Protein AF-A0A960D357-F1 (afdb_monomer_lite)

pLDDT: mean 87.88, std 9.55, range [53.06, 97.62]

Secondary structure (DSSP, 8-state):
--SEEEE-SS-SEE-SSEEEEEEEETTS-EEEEEEEPTTHHHHHHHHHHHHHHHHHHHHHTSTTTT--HHHHHHHHHHHHHHHT-HHHHHHHHHHHHHHHTTSGGGGT----

Structure (mmCIF, N/CA/C/O backbone):
data_AF-A0A960D357-F1
#
_entry.id   AF-A0A960D357-F1
#
loop_
_atom_site.group_PDB
_atom_site.id
_atom_site.type_symbol
_atom_site.label_atom_id
_atom_site.label_alt_id
_atom_site.label_comp_id
_atom_site.label_asym_id
_atom_site.label_entity_id
_atom_site.label_seq_id
_atom_site.pdbx_PDB_ins_code
_atom_site.Cartn_x
_atom_site.Cartn_y
_atom_site.Cartn_z
_atom_site.occupancy
_atom_site.B_iso_or_equiv
_atom_site.auth_seq_id
_atom_site.auth_comp_id
_atom_site.auth_asym_id
_atom_site.auth_atom_id
_atom_site.pdbx_PDB_model_num
ATOM 1 N N . SER A 1 1 ? -22.904 -8.058 3.043 1.00 57.44 1 SER A N 1
ATOM 2 C CA . SER A 1 1 ? -21.792 -7.620 3.902 1.00 57.44 1 SER A CA 1
ATOM 3 C C . SER A 1 1 ? -21.900 -8.416 5.181 1.00 57.44 1 SER A C 1
ATOM 5 O O . SER A 1 1 ? -22.864 -8.198 5.898 1.00 57.44 1 SER A O 1
ATOM 7 N N . GLU A 1 2 ? -21.023 -9.395 5.403 1.00 82.56 2 GLU A N 1
ATOM 8 C CA . GLU A 1 2 ? -21.057 -10.230 6.622 1.00 82.56 2 GLU A CA 1
ATOM 9 C C . GLU A 1 2 ? -20.018 -9.796 7.670 1.00 82.56 2 GLU A C 1
ATOM 11 O O . GLU A 1 2 ? -20.093 -10.218 8.818 1.00 82.56 2 GLU A O 1
ATOM 16 N N . LEU A 1 3 ? -19.046 -8.957 7.284 1.00 91.19 3 LEU A N 1
ATOM 17 C CA . LEU A 1 3 ? -17.950 -8.519 8.159 1.00 91.19 3 LEU A CA 1
ATOM 18 C C . LEU A 1 3 ? -18.182 -7.130 8.773 1.00 91.19 3 LEU A C 1
ATOM 20 O O . LEU A 1 3 ? -17.745 -6.877 9.894 1.00 91.19 3 LEU A O 1
ATOM 24 N N . PHE A 1 4 ? -18.862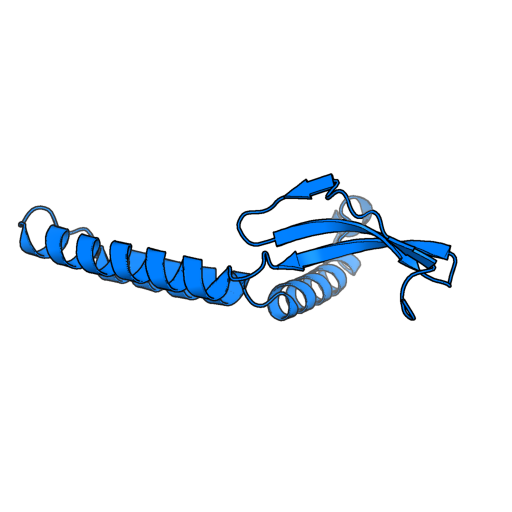 -6.233 8.052 1.00 96.38 4 PHE A N 1
ATOM 25 C CA . PHE A 1 4 ? -19.025 -4.832 8.441 1.00 96.38 4 PHE A CA 1
ATOM 26 C C . PHE A 1 4 ? -20.497 -4.488 8.670 1.00 96.38 4 PHE A C 1
ATOM 28 O O . PHE A 1 4 ? -21.344 -4.757 7.809 1.00 96.38 4 PHE A O 1
ATOM 35 N N . ALA A 1 5 ? -20.768 -3.826 9.795 1.00 97.00 5 ALA A N 1
ATOM 36 C CA . ALA A 1 5 ? -22.048 -3.193 10.090 1.00 97.00 5 ALA A CA 1
ATOM 37 C C . ALA A 1 5 ? -22.286 -1.960 9.207 1.00 97.00 5 ALA A C 1
ATOM 39 O O . ALA A 1 5 ? -23.405 -1.740 8.750 1.00 97.00 5 ALA A O 1
ATOM 40 N N . SER A 1 6 ? -21.233 -1.188 8.934 1.00 96.88 6 SER A N 1
ATOM 41 C CA . SER A 1 6 ? -21.242 -0.061 7.999 1.00 96.88 6 SER A CA 1
ATOM 42 C C . SER A 1 6 ? -19.894 0.042 7.284 1.00 96.88 6 SER A C 1
ATOM 44 O O . SER A 1 6 ? -18.863 -0.385 7.807 1.00 96.88 6 SER A O 1
ATOM 46 N N . PHE A 1 7 ? -19.900 0.593 6.073 1.00 96.69 7 PHE A N 1
ATOM 47 C CA . PHE A 1 7 ? -18.698 0.821 5.276 1.00 96.69 7 PHE A CA 1
ATOM 48 C C . PHE A 1 7 ? -18.872 2.110 4.469 1.00 96.69 7 PHE A C 1
ATOM 50 O O . PHE A 1 7 ? -19.863 2.252 3.752 1.00 96.69 7 PHE A O 1
ATOM 57 N N . GLU A 1 8 ? -17.931 3.045 4.580 1.00 96.50 8 GLU A N 1
ATOM 58 C CA . GLU A 1 8 ? -17.971 4.306 3.843 1.00 96.50 8 GLU A CA 1
ATOM 59 C C . GLU A 1 8 ? -17.398 4.120 2.433 1.00 96.50 8 GLU A C 1
ATOM 61 O O . GLU A 1 8 ? -16.206 3.870 2.240 1.00 96.50 8 GLU A O 1
ATOM 66 N N . GLU A 1 9 ? -18.254 4.232 1.414 1.00 94.44 9 GLU A N 1
ATOM 67 C CA . GLU A 1 9 ? -17.842 4.039 0.017 1.00 94.44 9 GLU A CA 1
ATOM 68 C C . GLU A 1 9 ? -16.861 5.112 -0.465 1.00 94.44 9 GLU A C 1
ATOM 70 O O . GLU A 1 9 ? -16.025 4.848 -1.333 1.00 94.44 9 GLU A O 1
ATOM 75 N N . GLN A 1 10 ? -16.930 6.316 0.104 1.00 94.69 10 GLN A N 1
ATOM 76 C CA . GLN A 1 10 ? -15.988 7.377 -0.204 1.00 94.69 10 GLN A CA 1
ATOM 77 C C . GLN A 1 10 ? -14.684 7.150 0.582 1.00 94.69 10 GLN A C 1
ATOM 79 O O . GLN A 1 10 ? -14.706 7.102 1.810 1.00 94.69 10 GLN A O 1
ATOM 84 N N . PRO A 1 11 ? -13.527 7.014 -0.089 1.00 94.12 11 PRO A N 1
ATOM 85 C CA . PRO A 1 11 ? -12.259 6.892 0.615 1.00 94.12 11 PRO A CA 1
ATOM 86 C C . PRO A 1 11 ? -11.919 8.209 1.319 1.00 94.12 11 PRO A C 1
ATOM 88 O O . PRO A 1 11 ? -11.979 9.274 0.699 1.00 94.12 11 PRO A O 1
ATOM 91 N N . PHE A 1 12 ? -11.490 8.139 2.579 1.00 91.75 12 PHE A N 1
ATOM 92 C CA . PHE A 1 12 ? -11.039 9.322 3.320 1.00 91.75 12 PHE A CA 1
ATOM 93 C C . PHE A 1 12 ? -9.584 9.687 2.993 1.00 91.75 12 PHE A C 1
ATOM 95 O O . PHE A 1 12 ? -9.185 10.845 3.108 1.00 91.75 12 PHE A O 1
ATOM 102 N N . ALA A 1 13 ? -8.785 8.701 2.574 1.00 88.94 13 ALA A N 1
ATOM 103 C CA . ALA A 1 13 ? -7.398 8.893 2.176 1.00 88.94 13 ALA A CA 1
ATOM 104 C C . ALA A 1 13 ? -6.998 7.976 1.013 1.00 88.94 13 ALA A C 1
ATOM 106 O O . ALA A 1 13 ? -7.625 6.956 0.713 1.00 88.94 13 ALA A O 1
ATOM 107 N N . SER A 1 14 ? -5.908 8.352 0.349 1.00 84.56 14 SER A N 1
ATOM 108 C CA . SER A 1 14 ? -5.308 7.600 -0.746 1.00 84.56 14 SER A CA 1
ATOM 109 C C . SER A 1 14 ? -3.803 7.506 -0.546 1.00 84.56 14 SER A C 1
ATOM 111 O O . SER A 1 14 ? -3.148 8.513 -0.296 1.00 84.56 14 SER A O 1
ATOM 113 N N . ALA A 1 15 ? -3.259 6.317 -0.776 1.00 77.25 15 ALA A N 1
ATOM 114 C CA . ALA A 1 15 ? -1.829 6.083 -0.945 1.00 77.25 15 ALA A CA 1
ATOM 115 C C . ALA A 1 15 ? -1.508 5.794 -2.426 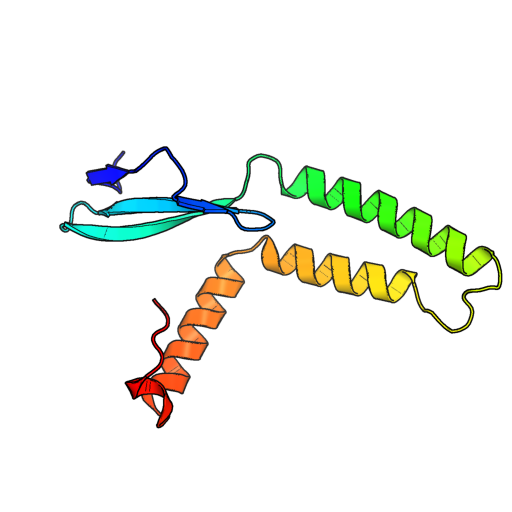1.00 77.25 15 ALA A C 1
ATOM 117 O O . ALA A 1 15 ? -2.409 5.772 -3.273 1.00 77.25 15 ALA A O 1
ATOM 118 N N . SER A 1 16 ? -0.229 5.560 -2.736 1.00 81.25 16 SER A N 1
ATOM 119 C CA . SER A 1 16 ? 0.274 5.226 -4.081 1.00 81.25 16 SER A CA 1
ATOM 120 C C . SER A 1 16 ? -0.523 4.089 -4.742 1.00 81.25 16 SER A C 1
ATOM 122 O O . SER A 1 16 ? -1.016 4.227 -5.863 1.00 81.25 16 SER A O 1
ATOM 124 N N . ILE A 1 17 ? -0.714 2.985 -4.017 1.00 90.12 17 ILE A N 1
ATOM 125 C CA . ILE A 1 17 ? -1.293 1.732 -4.527 1.00 90.12 17 ILE A CA 1
ATOM 126 C C . ILE A 1 17 ? -2.658 1.375 -3.922 1.00 90.12 17 ILE A C 1
ATOM 128 O O . ILE A 1 17 ? -3.271 0.384 -4.324 1.00 90.12 17 ILE A O 1
ATOM 132 N N . ALA A 1 18 ? -3.151 2.171 -2.970 1.00 92.88 18 ALA A N 1
ATOM 133 C CA . ALA A 1 18 ? -4.295 1.817 -2.135 1.00 92.88 18 ALA A CA 1
ATOM 134 C C . ALA A 1 18 ? -5.242 2.990 -1.870 1.00 92.88 18 ALA A C 1
ATOM 136 O O . ALA A 1 18 ? -4.852 4.157 -1.915 1.00 92.88 18 ALA A O 1
ATOM 137 N N . GLN A 1 19 ? -6.482 2.652 -1.547 1.00 95.06 19 GLN A N 1
ATOM 138 C CA . GLN A 1 19 ? -7.489 3.538 -0.980 1.00 95.06 19 GLN A CA 1
ATOM 139 C C . GLN A 1 19 ? -7.756 3.130 0.463 1.00 95.06 19 GLN A C 1
ATOM 141 O O . GLN A 1 19 ? -7.593 1.964 0.822 1.00 95.06 19 GLN A O 1
ATOM 146 N N . VAL A 1 20 ? -8.145 4.098 1.282 1.00 95.00 20 VAL A N 1
ATOM 147 C CA . VAL A 1 20 ? -8.375 3.899 2.707 1.00 95.00 20 VAL A CA 1
ATOM 148 C C . VAL A 1 20 ? -9.786 4.373 3.045 1.00 95.00 20 VAL A C 1
ATOM 150 O O . VAL A 1 20 ? -10.148 5.509 2.736 1.00 95.00 20 VAL A O 1
ATOM 153 N N . HIS A 1 21 ? -10.572 3.491 3.657 1.00 95.88 21 HIS A N 1
ATOM 154 C CA . HIS A 1 21 ? -11.989 3.693 3.956 1.00 95.88 21 HIS A CA 1
ATOM 155 C C . HIS A 1 21 ? -12.257 3.532 5.449 1.00 95.88 21 HIS A C 1
ATOM 157 O O . HIS A 1 21 ? -11.603 2.719 6.105 1.00 95.88 21 HIS A O 1
ATOM 163 N N . PHE A 1 22 ? -13.235 4.268 5.970 1.00 97.06 22 PHE A N 1
ATOM 164 C CA . PHE A 1 22 ? -13.781 4.004 7.296 1.00 97.06 22 PHE A CA 1
ATOM 165 C C . PHE A 1 22 ? -14.831 2.897 7.226 1.00 97.06 22 PHE A C 1
ATOM 167 O O . PHE A 1 22 ? -15.598 2.797 6.265 1.00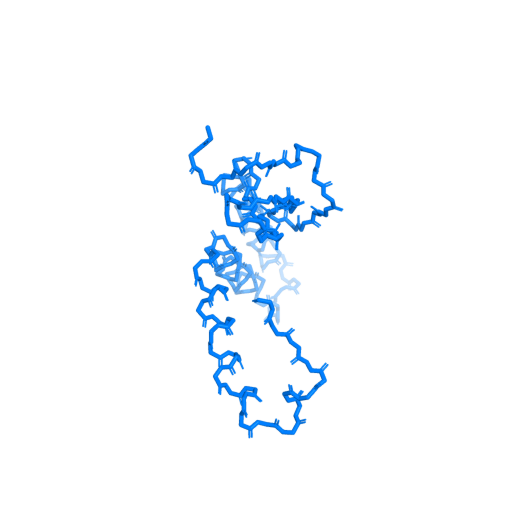 97.06 22 PHE A O 1
ATOM 174 N N . ALA A 1 23 ? -14.866 2.057 8.253 1.00 96.94 23 ALA A N 1
ATOM 175 C CA . ALA A 1 23 ? -15.898 1.051 8.428 1.00 96.94 23 ALA A CA 1
ATOM 176 C C . ALA A 1 23 ? -16.153 0.800 9.915 1.00 96.94 23 ALA A C 1
ATOM 178 O O . ALA A 1 23 ? -15.322 1.108 10.769 1.00 96.94 23 ALA A O 1
ATOM 179 N N . THR A 1 24 ? -17.289 0.187 10.221 1.00 97.62 24 THR A N 1
ATOM 180 C CA . THR A 1 24 ? -17.611 -0.271 11.574 1.00 97.62 24 THR A CA 1
ATOM 181 C C . THR A 1 24 ? -17.898 -1.764 11.532 1.00 97.62 24 THR A C 1
ATOM 183 O O . THR A 1 24 ? -18.680 -2.234 10.700 1.00 97.62 24 THR A O 1
ATOM 186 N N . LEU A 1 25 ? -17.266 -2.533 12.418 1.00 97.12 25 LEU A N 1
ATOM 187 C CA . LEU A 1 25 ? -17.534 -3.964 12.579 1.00 97.12 25 LEU A CA 1
ATOM 188 C C . LEU A 1 25 ? -18.883 -4.195 13.277 1.00 97.12 25 LEU A C 1
ATOM 190 O O . LEU A 1 25 ? -19.407 -3.320 13.962 1.00 97.12 25 LEU A O 1
ATOM 194 N N . HIS A 1 26 ? -19.436 -5.407 13.179 1.00 96.19 26 HIS A N 1
ATOM 195 C CA . HIS A 1 26 ? -20.654 -5.775 13.923 1.00 96.19 26 HIS A CA 1
ATOM 196 C C . HIS A 1 26 ? -20.490 -5.731 15.451 1.00 96.19 26 HIS A C 1
ATOM 198 O O . HIS A 1 26 ? -21.483 -5.652 16.171 1.00 96.19 26 HIS A O 1
ATOM 204 N N . THR A 1 27 ? -19.251 -5.737 15.946 1.00 96.00 27 THR A N 1
ATOM 205 C CA . THR A 1 27 ? -18.913 -5.514 17.359 1.00 96.00 27 THR A CA 1
ATOM 206 C C . THR A 1 27 ? -19.082 -4.055 17.800 1.00 96.00 27 THR A C 1
ATOM 208 O O . THR A 1 27 ? -19.070 -3.789 18.999 1.00 96.00 27 THR A O 1
ATOM 211 N N . GLY A 1 28 ? -19.235 -3.116 16.859 1.00 96.06 28 GLY A N 1
ATOM 212 C CA . GLY A 1 28 ? -19.252 -1.671 17.104 1.00 96.06 28 GLY A CA 1
ATOM 213 C C . GLY A 1 28 ? -17.875 -1.004 17.027 1.00 96.06 28 GLY A C 1
ATOM 214 O O . GLY A 1 28 ? -17.789 0.211 17.167 1.00 96.06 28 GLY A O 1
ATOM 215 N N . GLU A 1 29 ? -16.805 -1.768 16.798 1.00 96.38 29 GLU A N 1
ATOM 216 C CA . GLU A 1 29 ? -15.449 -1.233 16.652 1.00 96.38 29 GLU A CA 1
ATOM 217 C C . GLU A 1 29 ? -15.287 -0.468 15.330 1.00 96.38 29 GLU A C 1
ATOM 219 O O . GLU A 1 29 ? -15.636 -0.976 14.258 1.00 96.38 29 GLU A O 1
ATOM 224 N N . GLU A 1 30 ? -14.757 0.753 15.414 1.00 96.12 30 GLU A N 1
ATOM 225 C CA . GLU A 1 30 ? -14.396 1.574 14.258 1.00 96.12 30 GLU A CA 1
ATOM 226 C C . GLU A 1 30 ? -13.043 1.128 13.709 1.00 96.12 30 GLU A C 1
ATOM 228 O O . GLU A 1 30 ? -12.045 1.084 14.428 1.00 96.12 30 GLU A O 1
ATOM 233 N N . VAL A 1 31 ? -13.007 0.807 12.418 1.00 95.56 31 VAL A N 1
ATOM 234 C CA . VAL A 1 31 ? -11.816 0.295 11.746 1.00 95.56 31 VAL A CA 1
ATOM 235 C C . VAL A 1 31 ? -11.529 1.070 10.471 1.00 95.56 31 VAL A C 1
ATOM 237 O O . VAL A 1 31 ? -12.402 1.680 9.849 1.00 95.56 31 VAL A O 1
ATOM 240 N N . VAL A 1 32 ? -10.270 1.001 10.055 1.00 94.31 32 VAL A N 1
ATOM 241 C CA . VAL A 1 32 ? -9.813 1.514 8.771 1.00 94.31 32 VAL A CA 1
ATOM 242 C C . VAL A 1 32 ? -9.538 0.342 7.837 1.00 94.31 32 VAL A C 1
ATOM 244 O O . VAL A 1 32 ? -8.789 -0.572 8.173 1.00 94.31 32 VAL A O 1
ATOM 247 N N . VAL A 1 33 ? -10.117 0.378 6.638 1.00 94.69 33 VAL A N 1
ATOM 248 C CA . VAL A 1 33 ? -9.958 -0.669 5.626 1.00 94.69 33 VAL A CA 1
ATOM 249 C C . VAL A 1 33 ? -9.109 -0.141 4.477 1.00 94.69 33 VAL A C 1
ATOM 251 O O . VAL A 1 33 ? -9.518 0.766 3.747 1.00 94.69 33 VAL A O 1
ATOM 254 N N . LYS A 1 34 ? -7.919 -0.725 4.298 1.00 94.25 34 LYS A N 1
ATOM 255 C CA . LYS A 1 34 ? -7.020 -0.410 3.183 1.00 94.25 34 LYS A CA 1
ATOM 256 C C . LYS A 1 34 ? -7.247 -1.379 2.024 1.00 94.25 34 LYS A C 1
ATOM 258 O O . LYS A 1 34 ? -7.064 -2.585 2.162 1.00 94.25 34 LYS A O 1
ATOM 263 N N . ILE A 1 35 ? -7.629 -0.848 0.867 1.00 94.00 35 ILE A N 1
ATOM 264 C CA . ILE A 1 35 ? -7.998 -1.619 -0.325 1.00 94.00 35 ILE A CA 1
ATOM 265 C C . ILE A 1 35 ? -7.027 -1.288 -1.456 1.00 94.00 35 ILE A C 1
ATOM 267 O O . ILE A 1 35 ? -6.833 -0.121 -1.796 1.00 94.00 35 ILE A O 1
ATOM 271 N N . GLN A 1 36 ? -6.415 -2.305 -2.068 1.00 94.31 36 GLN A N 1
ATOM 272 C CA . GLN A 1 36 ? -5.578 -2.096 -3.254 1.00 94.31 36 GLN A CA 1
ATOM 273 C C . GLN A 1 36 ? -6.415 -1.558 -4.410 1.00 94.31 36 GLN A C 1
ATOM 275 O O . GLN A 1 36 ? -7.508 -2.051 -4.692 1.00 94.31 36 GLN A O 1
ATOM 280 N N . ARG A 1 37 ? -5.874 -0.572 -5.128 1.00 92.50 37 ARG A N 1
ATOM 281 C CA . ARG A 1 37 ? -6.545 -0.011 -6.301 1.00 92.50 37 ARG A CA 1
ATOM 282 C C . ARG A 1 37 ? -6.776 -1.115 -7.343 1.00 92.50 37 ARG A C 1
ATOM 284 O O . ARG A 1 37 ? -5.839 -1.857 -7.661 1.00 92.50 37 ARG A O 1
ATOM 291 N N . PRO A 1 38 ? -7.980 -1.217 -7.929 1.00 91.19 38 PRO A N 1
ATOM 292 C CA . PRO A 1 38 ? -8.246 -2.206 -8.964 1.00 91.19 38 PRO A CA 1
ATOM 293 C C . PRO A 1 38 ? -7.223 -2.124 -10.104 1.00 91.19 38 PRO A C 1
ATOM 295 O O . PRO A 1 38 ? -6.940 -1.050 -10.638 1.00 91.19 38 PRO A O 1
ATOM 298 N N . GLY A 1 39 ? -6.638 -3.267 -10.467 1.00 91.69 39 GLY A N 1
ATOM 299 C CA . GLY A 1 39 ? -5.664 -3.362 -11.558 1.00 91.69 39 GLY A CA 1
ATOM 300 C C . GLY A 1 39 ? -4.272 -2.786 -11.265 1.00 91.69 39 GLY A C 1
ATOM 301 O O . GLY A 1 39 ? -3.455 -2.726 -12.188 1.00 91.69 39 GLY A O 1
ATOM 302 N N . ILE A 1 40 ? -3.961 -2.402 -10.019 1.00 91.75 40 ILE A N 1
ATOM 303 C CA . ILE A 1 40 ? -2.681 -1.761 -9.678 1.00 91.75 40 ILE A CA 1
ATOM 304 C C . ILE A 1 40 ? -1.461 -2.605 -10.066 1.00 91.75 40 ILE A C 1
ATOM 306 O O . ILE A 1 40 ? -0.529 -2.077 -10.660 1.00 91.75 40 ILE A O 1
ATOM 310 N N . ARG A 1 41 ? -1.509 -3.931 -9.866 1.00 89.88 41 ARG A N 1
ATOM 311 C CA . ARG A 1 41 ? -0.419 -4.854 -10.241 1.00 89.88 41 ARG A CA 1
ATOM 312 C C . ARG A 1 41 ? -0.057 -4.763 -11.722 1.00 89.88 41 ARG A C 1
ATOM 314 O O . ARG A 1 41 ? 1.115 -4.736 -12.080 1.00 89.88 41 ARG A O 1
ATOM 321 N N . ARG A 1 42 ? -1.069 -4.685 -12.593 1.00 91.12 42 ARG A N 1
ATOM 322 C CA . ARG A 1 42 ? -0.866 -4.566 -14.042 1.00 91.12 42 ARG A CA 1
ATOM 323 C C . ARG A 1 42 ? -0.275 -3.207 -14.411 1.00 91.12 42 ARG A C 1
ATOM 325 O O . ARG A 1 42 ? 0.579 -3.150 -15.289 1.00 91.12 42 ARG A O 1
ATOM 332 N N . ARG A 1 43 ? -0.732 -2.132 -13.762 1.00 90.31 43 ARG A N 1
ATOM 333 C CA . ARG A 1 43 ? -0.213 -0.775 -13.985 1.00 90.31 43 ARG A CA 1
ATOM 334 C C . ARG A 1 43 ? 1.257 -0.684 -13.575 1.00 90.31 43 ARG A C 1
ATOM 336 O O . ARG A 1 43 ? 2.082 -0.335 -14.405 1.00 90.31 43 ARG A O 1
ATOM 343 N N . VAL A 1 44 ? 1.578 -1.135 -12.364 1.00 90.12 44 VAL A N 1
ATOM 344 C CA . VAL A 1 44 ? 2.952 -1.194 -11.847 1.00 90.12 44 VAL A CA 1
ATOM 345 C C . VAL A 1 44 ? 3.859 -2.014 -12.767 1.00 90.12 44 VAL A C 1
ATOM 347 O O . VAL A 1 44 ? 4.945 -1.566 -13.120 1.00 90.12 44 VAL A O 1
ATOM 350 N N . ALA A 1 45 ? 3.409 -3.184 -13.231 1.00 90.62 45 ALA A N 1
ATOM 351 C CA . ALA A 1 45 ? 4.191 -3.996 -14.161 1.00 90.62 45 ALA A CA 1
ATOM 352 C C . ALA A 1 45 ? 4.491 -3.270 -15.488 1.00 90.62 45 ALA A C 1
ATOM 354 O O . ALA A 1 45 ? 5.595 -3.396 -16.018 1.00 90.62 45 ALA A O 1
ATOM 355 N N . ALA A 1 46 ? 3.531 -2.507 -16.022 1.00 92.50 46 ALA A N 1
ATOM 356 C CA . ALA A 1 46 ? 3.736 -1.709 -17.230 1.00 92.50 46 ALA A CA 1
ATOM 357 C C . ALA A 1 46 ? 4.732 -0.561 -16.992 1.00 92.50 46 ALA A C 1
ATOM 359 O O . ALA A 1 46 ? 5.648 -0.375 -17.794 1.00 92.50 46 ALA A O 1
ATOM 360 N N . ASP A 1 47 ? 4.610 0.149 -15.870 1.00 91.56 47 ASP A N 1
ATOM 361 C CA . ASP A 1 47 ? 5.507 1.252 -15.508 1.00 91.56 47 ASP A CA 1
ATOM 362 C C . ASP A 1 47 ? 6.952 0.755 -15.324 1.00 91.56 47 ASP A C 1
ATOM 364 O O . ASP A 1 47 ? 7.895 1.332 -15.870 1.00 91.56 47 ASP A O 1
ATOM 368 N N . LEU A 1 48 ? 7.135 -0.390 -14.659 1.00 92.88 48 LEU A N 1
ATOM 369 C CA . LEU A 1 48 ? 8.445 -1.028 -14.501 1.00 92.88 48 LEU A CA 1
ATOM 370 C C . LEU A 1 48 ? 9.060 -1.449 -15.840 1.00 92.88 48 LEU A C 1
ATOM 372 O O . LEU A 1 48 ? 10.269 -1.325 -16.026 1.00 92.88 48 LEU A O 1
ATOM 376 N N . GLN A 1 49 ? 8.261 -1.920 -16.802 1.00 94.06 49 GLN A N 1
ATOM 377 C CA . GLN A 1 49 ? 8.774 -2.223 -18.143 1.00 94.06 49 GLN A CA 1
ATOM 378 C C . GLN A 1 49 ? 9.292 -0.971 -18.857 1.00 94.06 49 GLN A C 1
ATOM 380 O O . GLN A 1 49 ? 10.321 -1.040 -19.533 1.00 94.06 49 GLN A O 1
ATOM 385 N N . ILE A 1 50 ? 8.605 0.164 -18.709 1.00 94.81 50 ILE A N 1
ATOM 386 C CA . ILE A 1 50 ? 9.032 1.444 -19.286 1.00 94.81 50 ILE A CA 1
ATOM 387 C C . ILE A 1 50 ? 10.350 1.893 -18.644 1.00 94.81 50 ILE A C 1
ATOM 389 O O . ILE A 1 50 ? 11.303 2.202 -19.364 1.00 94.81 50 ILE A O 1
ATOM 393 N N . LEU A 1 51 ? 10.443 1.850 -17.311 1.00 93.31 51 LEU A N 1
ATOM 394 C CA . LEU A 1 51 ? 11.654 2.218 -16.573 1.00 93.31 51 LEU A CA 1
ATOM 395 C C . LEU A 1 51 ? 12.853 1.337 -16.943 1.00 93.31 51 LEU A C 1
ATOM 397 O O . LEU A 1 51 ? 13.940 1.861 -17.176 1.00 93.31 51 LEU A O 1
ATOM 401 N N . LYS A 1 52 ? 12.657 0.020 -17.092 1.00 92.31 52 LYS A N 1
ATOM 402 C CA . LYS A 1 52 ? 13.721 -0.910 -17.515 1.00 92.31 52 LYS A CA 1
ATOM 403 C C . LYS A 1 52 ? 14.281 -0.557 -18.893 1.00 92.31 52 LYS A C 1
ATOM 405 O O . LYS A 1 52 ? 15.495 -0.532 -19.075 1.00 92.31 52 LYS A O 1
ATOM 410 N N . ARG A 1 53 ? 13.414 -0.232 -19.858 1.00 92.50 53 ARG A N 1
ATOM 411 C CA . ARG A 1 53 ? 13.842 0.191 -21.205 1.00 92.50 53 ARG A CA 1
ATOM 412 C C . ARG A 1 53 ? 14.614 1.508 -21.167 1.00 92.50 53 ARG A C 1
ATOM 414 O O . ARG A 1 53 ? 15.605 1.658 -21.876 1.00 92.50 53 ARG A O 1
ATOM 421 N N . PHE A 1 54 ? 14.171 2.451 -20.338 1.00 90.81 54 PHE A N 1
ATOM 422 C CA . PHE A 1 54 ? 14.856 3.729 -20.176 1.00 90.81 54 PHE A CA 1
ATOM 423 C C . PHE A 1 54 ? 16.238 3.556 -19.533 1.00 90.81 54 PHE A C 1
ATOM 425 O O . PHE A 1 54 ? 17.216 4.093 -20.049 1.00 90.81 54 PHE A O 1
ATOM 432 N N . ALA A 1 55 ? 16.343 2.744 -18.478 1.00 89.25 55 ALA A N 1
ATOM 433 C CA . ALA A 1 55 ? 17.614 2.424 -17.830 1.00 89.25 55 ALA A CA 1
ATOM 434 C C . ALA A 1 55 ? 18.628 1.816 -18.816 1.00 89.25 55 ALA A C 1
ATOM 436 O O . ALA A 1 55 ? 19.764 2.281 -18.894 1.00 89.25 55 ALA A O 1
ATOM 437 N N . GLN A 1 56 ? 18.192 0.860 -19.645 1.00 87.75 56 GLN A N 1
ATOM 438 C CA . GLN A 1 56 ? 19.025 0.272 -20.703 1.00 87.75 56 GLN A CA 1
ATOM 439 C C . GLN A 1 56 ? 19.528 1.321 -21.708 1.00 87.75 56 GLN A C 1
ATOM 441 O O . GLN A 1 56 ? 20.697 1.306 -22.095 1.00 87.75 56 GLN A O 1
ATOM 446 N N . ALA A 1 57 ? 18.665 2.254 -22.124 1.00 87.69 57 ALA A N 1
ATOM 447 C CA . ALA A 1 57 ? 19.039 3.310 -23.062 1.00 87.69 57 ALA A CA 1
ATOM 448 C C . ALA A 1 57 ? 20.059 4.298 -22.462 1.00 87.69 57 ALA A C 1
ATOM 450 O O . ALA A 1 57 ? 21.010 4.694 -23.141 1.00 87.69 57 ALA A O 1
ATOM 451 N N . VAL A 1 58 ? 19.890 4.674 -21.189 1.00 85.38 58 VAL A N 1
ATOM 452 C CA . VAL A 1 58 ? 20.792 5.594 -20.474 1.00 85.38 58 VAL A CA 1
ATOM 453 C C . VAL A 1 58 ? 22.188 4.995 -20.304 1.00 85.38 58 VAL A C 1
ATOM 455 O O . VAL A 1 58 ? 23.187 5.688 -20.519 1.00 85.38 58 VAL A O 1
ATOM 458 N N . GLU A 1 59 ? 22.282 3.708 -19.972 1.00 80.81 59 GLU A N 1
ATOM 459 C CA . GLU A 1 59 ? 23.572 3.024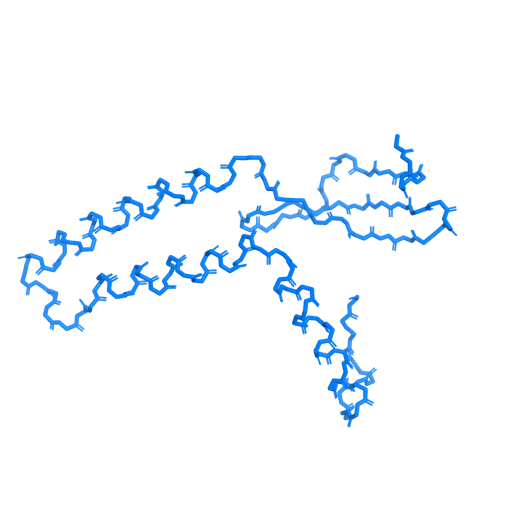 -19.838 1.00 80.81 59 GLU A CA 1
ATOM 460 C C . GLU A 1 59 ? 24.317 2.914 -21.176 1.00 80.81 59 GLU A C 1
ATOM 462 O O . GLU A 1 59 ? 25.540 3.086 -21.225 1.00 80.81 59 GLU A O 1
ATOM 467 N N . LEU A 1 60 ? 23.588 2.725 -22.282 1.00 78.69 60 LEU A N 1
ATOM 468 C CA . LEU A 1 60 ? 24.163 2.670 -23.628 1.00 78.69 60 LEU A CA 1
ATOM 469 C C . LEU A 1 60 ? 24.763 4.021 -24.072 1.00 78.69 60 LEU A C 1
ATOM 471 O O . LEU A 1 60 ? 25.761 4.055 -24.794 1.00 78.69 60 LEU A O 1
ATOM 475 N N . ALA A 1 61 ? 24.201 5.144 -23.614 1.00 76.81 61 ALA A N 1
ATOM 476 C CA . ALA A 1 61 ? 24.546 6.500 -24.055 1.00 76.81 61 ALA A CA 1
ATOM 477 C C . ALA A 1 61 ? 25.879 7.065 -23.500 1.00 76.81 61 ALA A C 1
ATOM 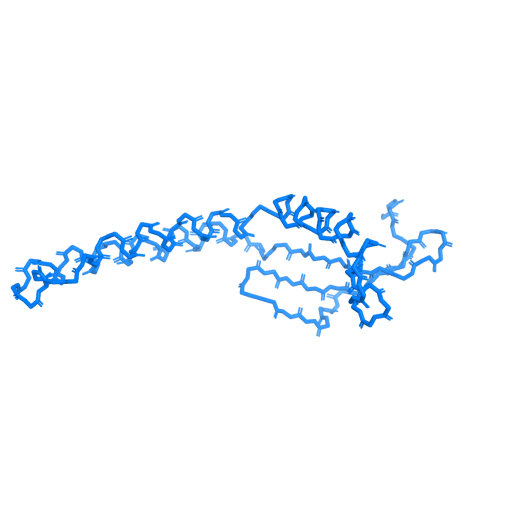479 O O . ALA A 1 61 ? 26.151 8.256 -23.634 1.00 76.81 61 ALA A O 1
ATOM 480 N N . LYS A 1 62 ? 26.742 6.244 -22.880 1.00 61.19 62 LYS A N 1
ATOM 481 C CA . LYS A 1 62 ? 28.042 6.620 -22.265 1.00 61.19 62 LYS A CA 1
ATOM 482 C C . LYS A 1 62 ? 28.010 7.671 -21.137 1.00 61.19 62 LYS A C 1
ATOM 484 O O . LYS A 1 62 ? 29.029 7.811 -20.465 1.00 61.19 62 LYS A O 1
ATOM 489 N N . LEU A 1 63 ? 26.882 8.322 -20.834 1.00 56.84 63 LEU A N 1
ATOM 490 C CA . LEU A 1 63 ? 26.714 9.107 -19.596 1.00 56.84 63 LEU A CA 1
ATOM 491 C C . LEU A 1 63 ? 26.601 8.226 -18.329 1.00 56.84 63 LEU A C 1
ATOM 493 O O . LEU A 1 63 ? 26.705 8.739 -17.219 1.00 56.84 63 LEU A O 1
ATOM 497 N N . GLY A 1 64 ? 26.418 6.908 -18.478 1.00 55.25 64 GLY A N 1
ATOM 498 C CA . GLY A 1 64 ? 25.957 6.020 -17.405 1.00 55.25 64 GLY A CA 1
ATOM 499 C C . GLY A 1 64 ? 26.971 5.074 -16.754 1.00 55.25 64 GLY A C 1
ATOM 500 O O . GLY A 1 64 ? 26.558 4.246 -15.961 1.00 55.25 64 GLY A O 1
ATOM 501 N N . ARG A 1 65 ? 28.291 5.154 -16.995 1.00 53.06 65 ARG A N 1
ATOM 502 C CA . ARG A 1 65 ? 29.243 4.183 -16.382 1.00 53.06 65 ARG A CA 1
ATOM 503 C C . ARG A 1 65 ? 29.338 4.224 -14.845 1.00 53.06 65 ARG A C 1
ATOM 505 O O . ARG A 1 65 ? 30.015 3.380 -14.270 1.00 53.06 65 ARG A O 1
ATOM 512 N N . ARG A 1 66 ? 28.721 5.214 -14.191 1.00 57.12 66 ARG A N 1
ATOM 513 C CA . ARG A 1 66 ? 28.694 5.375 -12.724 1.00 57.12 66 ARG A CA 1
ATOM 514 C C . ARG A 1 66 ? 27.301 5.239 -12.105 1.00 57.12 66 ARG A C 1
ATOM 516 O O . ARG A 1 66 ? 27.205 5.180 -10.888 1.00 57.12 66 ARG A O 1
ATOM 523 N N . LEU A 1 67 ? 26.245 5.216 -12.915 1.00 61.16 67 LEU A N 1
ATOM 524 C CA . LEU A 1 67 ? 24.868 5.071 -12.457 1.00 61.16 67 LEU A CA 1
ATOM 525 C C . LEU A 1 67 ? 24.412 3.702 -12.929 1.00 61.16 67 LEU A C 1
ATOM 527 O O . LEU A 1 67 ? 24.158 3.533 -14.118 1.00 61.16 67 LEU A O 1
ATOM 531 N N . SER A 1 68 ? 24.353 2.736 -12.017 1.00 81.38 68 SER A N 1
ATOM 532 C CA . SER A 1 68 ? 23.757 1.436 -12.312 1.00 81.38 68 SER A CA 1
ATOM 533 C C . SER A 1 68 ? 22.238 1.603 -12.385 1.00 81.38 68 SER A C 1
ATOM 535 O O . SER A 1 68 ? 21.503 1.323 -11.441 1.00 81.38 68 SER A O 1
ATOM 537 N N . ALA A 1 69 ? 21.771 2.224 -13.469 1.00 85.00 69 ALA A N 1
ATOM 538 C CA . ALA A 1 69 ? 20.378 2.608 -13.649 1.00 85.00 69 ALA A CA 1
ATOM 539 C C . ALA A 1 69 ? 19.482 1.368 -13.689 1.00 85.00 69 ALA A C 1
ATOM 541 O O . ALA A 1 69 ? 18.345 1.419 -13.225 1.00 85.00 69 ALA A O 1
ATOM 542 N N . GLN A 1 70 ? 19.997 0.254 -14.213 1.00 87.38 70 GLN A N 1
ATOM 543 C CA . GLN A 1 70 ? 19.302 -1.025 -14.159 1.00 87.38 70 GLN A CA 1
ATOM 544 C C . GLN A 1 70 ? 19.160 -1.547 -12.726 1.00 87.38 70 GLN A C 1
ATOM 546 O O . GLN A 1 70 ? 18.059 -1.971 -12.379 1.00 87.38 70 GLN A O 1
ATOM 551 N N . ASP A 1 71 ? 20.200 -1.446 -11.891 1.00 89.50 71 ASP A N 1
ATOM 552 C CA . ASP A 1 71 ? 20.127 -1.872 -10.484 1.00 89.50 71 ASP A CA 1
ATOM 553 C C . ASP A 1 71 ? 19.130 -1.011 -9.702 1.00 89.50 71 ASP A C 1
ATOM 555 O O . ASP A 1 71 ? 18.276 -1.542 -9.004 1.00 89.50 71 ASP A O 1
ATOM 559 N N . VAL A 1 72 ? 19.130 0.311 -9.911 1.00 89.81 72 VAL A N 1
ATOM 560 C CA . VAL A 1 72 ? 18.141 1.211 -9.287 1.00 89.81 72 VAL A CA 1
ATOM 561 C C . VAL A 1 72 ? 16.708 0.815 -9.660 1.00 89.81 72 VAL A C 1
ATOM 563 O O . VAL A 1 72 ? 15.811 0.833 -8.819 1.00 89.81 72 VAL A O 1
ATOM 566 N N . VAL A 1 73 ? 16.467 0.455 -10.924 1.00 91.62 73 VAL A N 1
ATOM 567 C CA . VAL A 1 73 ? 15.141 -0.001 -11.370 1.00 91.62 73 VAL A CA 1
ATOM 568 C C . VAL A 1 73 ? 14.803 -1.392 -10.822 1.00 91.62 73 VAL A C 1
ATOM 570 O O . VAL A 1 73 ? 13.625 -1.669 -10.589 1.00 91.62 73 VAL A O 1
ATOM 573 N N . ALA A 1 74 ? 15.793 -2.262 -10.618 1.00 90.69 74 ALA A N 1
ATOM 574 C CA . ALA A 1 74 ? 15.602 -3.564 -9.985 1.00 90.69 74 ALA A CA 1
ATOM 575 C C . ALA A 1 74 ? 15.208 -3.407 -8.509 1.00 90.69 74 ALA A C 1
ATOM 577 O O . ALA A 1 74 ? 14.140 -3.880 -8.131 1.00 90.69 74 ALA A O 1
ATOM 578 N N . ASP A 1 75 ? 15.962 -2.629 -7.732 1.00 91.12 75 ASP A N 1
ATOM 579 C CA . ASP A 1 75 ? 15.647 -2.336 -6.329 1.00 91.12 75 ASP A CA 1
ATOM 580 C C . ASP A 1 75 ? 14.262 -1.687 -6.192 1.00 91.12 75 ASP A C 1
ATOM 582 O O . ASP A 1 75 ? 13.472 -2.020 -5.309 1.00 91.12 75 ASP A O 1
ATOM 586 N N . PHE A 1 76 ? 13.922 -0.763 -7.093 1.00 90.50 76 PHE A N 1
ATOM 587 C CA . PHE A 1 76 ? 12.594 -0.152 -7.118 1.00 90.50 76 PHE A CA 1
ATOM 588 C C . PHE A 1 76 ? 11.484 -1.166 -7.433 1.00 90.50 76 PHE A C 1
ATOM 590 O O . PHE A 1 76 ? 10.405 -1.107 -6.843 1.00 90.50 76 PHE A O 1
ATOM 597 N N . SER A 1 77 ? 11.740 -2.104 -8.350 1.00 90.81 77 SER A N 1
ATOM 598 C CA . SER A 1 77 ? 10.815 -3.192 -8.683 1.00 90.81 77 SER A CA 1
ATOM 599 C C . SER A 1 77 ? 10.543 -4.088 -7.478 1.00 90.81 77 SER A C 1
ATOM 601 O O . SER A 1 77 ? 9.388 -4.449 -7.252 1.00 90.81 77 SER A O 1
ATOM 603 N N . ASP A 1 78 ? 11.582 -4.435 -6.724 1.00 90.75 78 ASP A N 1
ATOM 604 C CA . ASP A 1 78 ? 11.472 -5.322 -5.567 1.00 90.75 78 ASP A CA 1
ATOM 605 C C . ASP A 1 78 ? 10.721 -4.631 -4.421 1.00 90.75 78 ASP A C 1
ATOM 607 O O . ASP A 1 78 ? 9.736 -5.175 -3.920 1.00 90.75 78 ASP A O 1
ATOM 611 N N . ASN A 1 79 ? 11.060 -3.373 -4.117 1.00 88.94 79 ASN A N 1
ATOM 612 C CA . ASN A 1 79 ? 10.334 -2.567 -3.128 1.00 88.94 79 ASN A CA 1
ATOM 613 C C . ASN A 1 79 ? 8.841 -2.412 -3.473 1.00 88.94 79 ASN A C 1
ATOM 615 O O . ASN A 1 79 ? 7.972 -2.561 -2.614 1.00 88.94 79 ASN A O 1
ATOM 619 N N . LEU A 1 80 ? 8.505 -2.153 -4.743 1.00 88.31 80 LEU A N 1
ATOM 620 C CA . LEU A 1 80 ? 7.103 -2.072 -5.171 1.00 88.31 80 LEU A CA 1
ATOM 621 C C . LEU A 1 80 ? 6.373 -3.415 -5.077 1.00 88.31 80 LEU A C 1
ATOM 623 O O . LEU A 1 80 ? 5.162 -3.441 -4.842 1.00 88.31 80 LEU A O 1
ATOM 627 N N . ALA A 1 81 ? 7.071 -4.531 -5.296 1.00 86.75 81 ALA A N 1
ATOM 628 C CA . ALA A 1 81 ? 6.482 -5.853 -5.139 1.00 86.75 81 ALA A CA 1
ATOM 629 C C . ALA A 1 81 ? 6.120 -6.130 -3.673 1.00 86.75 81 ALA A C 1
ATOM 631 O O . ALA A 1 81 ? 5.048 -6.687 -3.421 1.00 86.75 81 ALA A O 1
ATOM 632 N N . GLU A 1 82 ? 6.962 -5.689 -2.734 1.00 87.94 82 GLU A N 1
ATOM 633 C CA . GLU A 1 82 ? 6.679 -5.747 -1.299 1.00 87.94 82 GLU A CA 1
ATOM 634 C C . GLU A 1 82 ? 5.493 -4.853 -0.912 1.00 87.94 82 GLU A C 1
ATOM 636 O O . GLU A 1 82 ? 4.583 -5.323 -0.229 1.00 87.94 82 GLU A O 1
ATOM 641 N N . GLU A 1 83 ? 5.419 -3.612 -1.415 1.00 87.06 83 GLU A N 1
ATOM 642 C CA . GLU A 1 83 ? 4.277 -2.719 -1.143 1.00 87.06 83 GLU A CA 1
ATOM 643 C C . GLU A 1 83 ? 2.934 -3.337 -1.578 1.00 87.06 83 GLU A C 1
ATOM 645 O O . GLU A 1 83 ? 1.900 -3.139 -0.935 1.00 87.06 83 GLU A O 1
ATOM 650 N N . LEU A 1 84 ? 2.924 -4.125 -2.658 1.00 90.38 84 LEU A N 1
ATOM 651 C CA . LEU A 1 84 ? 1.724 -4.802 -3.160 1.00 90.38 84 LEU A CA 1
ATOM 652 C C . LEU A 1 84 ? 1.259 -5.977 -2.281 1.00 90.38 84 LEU A C 1
ATOM 654 O O . LEU A 1 84 ? 0.191 -6.548 -2.548 1.00 90.38 84 LEU A O 1
ATOM 658 N N . ASP A 1 85 ? 2.017 -6.356 -1.254 1.00 92.12 85 ASP A N 1
ATOM 659 C CA . ASP A 1 85 ? 1.655 -7.385 -0.287 1.00 92.12 85 ASP A CA 1
ATOM 660 C C . ASP A 1 85 ? 1.449 -6.803 1.120 1.00 92.12 85 ASP A C 1
ATOM 662 O O . ASP A 1 85 ? 2.342 -6.795 1.964 1.00 92.12 85 ASP A O 1
ATOM 666 N N . PHE A 1 86 ? 0.212 -6.392 1.419 1.00 93.38 86 PHE A N 1
ATOM 667 C CA . PHE A 1 86 ? -0.154 -5.843 2.734 1.00 93.38 86 PHE A CA 1
ATOM 668 C C . PHE A 1 86 ? 0.047 -6.820 3.902 1.00 93.38 86 PHE A C 1
ATOM 670 O O . PHE A 1 86 ? -0.005 -6.406 5.057 1.00 93.38 86 PHE A O 1
ATOM 677 N N . ARG A 1 87 ? 0.302 -8.110 3.644 1.00 94.00 87 ARG A N 1
ATOM 678 C CA . ARG A 1 87 ? 0.648 -9.060 4.709 1.00 94.00 87 ARG A CA 1
ATOM 679 C C . ARG A 1 87 ? 2.034 -8.774 5.281 1.00 94.00 87 ARG A C 1
ATOM 681 O O . ARG A 1 87 ? 2.224 -8.959 6.477 1.00 94.00 87 ARG A O 1
ATOM 688 N N . LEU A 1 88 ? 2.975 -8.302 4.459 1.00 92.75 88 LEU A N 1
ATOM 689 C CA . LEU A 1 88 ? 4.312 -7.905 4.913 1.00 92.75 88 LEU A CA 1
ATOM 690 C C . LEU A 1 88 ? 4.240 -6.675 5.824 1.00 92.75 88 LEU A C 1
ATOM 692 O O . LEU A 1 88 ? 4.918 -6.605 6.849 1.00 92.75 88 LEU A O 1
ATOM 696 N N . GLU A 1 89 ? 3.363 -5.731 5.487 1.00 91.19 89 GLU A N 1
ATOM 697 C CA . GLU A 1 89 ? 3.083 -4.565 6.323 1.00 91.19 89 GLU A CA 1
ATOM 698 C C . GLU A 1 89 ? 2.442 -4.973 7.654 1.00 91.19 89 GLU A C 1
ATOM 700 O O . GLU A 1 89 ? 2.923 -4.552 8.701 1.00 91.19 89 GLU A O 1
ATOM 705 N N . ALA A 1 90 ? 1.435 -5.853 7.637 1.00 92.62 90 ALA A N 1
ATOM 706 C CA . ALA A 1 90 ? 0.806 -6.360 8.859 1.00 92.62 90 ALA A CA 1
ATOM 707 C C . ALA A 1 90 ? 1.812 -7.082 9.777 1.00 92.62 90 ALA A C 1
ATOM 709 O O . ALA A 1 90 ? 1.875 -6.803 10.971 1.00 92.62 90 ALA A O 1
ATOM 710 N N . GLN A 1 91 ? 2.673 -7.939 9.217 1.00 94.06 91 GLN A N 1
ATOM 711 C CA . GLN A 1 91 ? 3.752 -8.591 9.973 1.00 94.06 91 GLN A CA 1
ATOM 712 C C . GLN A 1 91 ? 4.735 -7.577 10.566 1.00 94.06 91 GLN A C 1
ATOM 714 O O . GLN A 1 91 ? 5.182 -7.723 11.705 1.00 94.06 91 GLN A O 1
ATOM 719 N N . SER A 1 92 ? 5.067 -6.535 9.803 1.00 92.00 92 SER A N 1
ATOM 720 C CA . SER A 1 92 ? 5.918 -5.450 10.288 1.00 92.00 92 SER A CA 1
ATOM 721 C C . SER A 1 92 ? 5.249 -4.703 11.444 1.00 92.00 92 SER A C 1
ATOM 723 O O . SER A 1 92 ? 5.908 -4.429 12.445 1.00 92.00 92 SER A O 1
ATOM 725 N N . MET A 1 93 ? 3.946 -4.423 11.355 1.00 92.62 93 MET A N 1
ATOM 726 C CA . MET A 1 93 ? 3.171 -3.795 12.430 1.00 92.62 93 MET A CA 1
ATOM 727 C C . MET A 1 93 ? 3.190 -4.638 13.713 1.00 92.62 93 MET A C 1
ATOM 729 O O . MET A 1 93 ? 3.508 -4.105 14.778 1.00 92.62 93 MET A O 1
ATOM 733 N N . ASP A 1 94 ? 2.964 -5.951 13.616 1.00 92.44 94 ASP A N 1
ATOM 734 C CA . ASP A 1 94 ? 3.036 -6.874 14.759 1.00 92.44 94 ASP A CA 1
ATOM 735 C C . ASP A 1 94 ? 4.422 -6.858 15.420 1.00 92.44 94 ASP A C 1
ATOM 737 O O . ASP A 1 94 ? 4.556 -6.742 16.648 1.00 92.44 94 ASP A O 1
ATOM 741 N N . ALA A 1 95 ? 5.479 -6.916 14.602 1.00 91.56 95 ALA A N 1
ATOM 742 C CA . ALA A 1 95 ? 6.853 -6.823 15.077 1.00 91.56 95 ALA A CA 1
ATOM 743 C C . ALA A 1 95 ? 7.101 -5.487 15.793 1.00 91.56 95 ALA A C 1
ATOM 745 O O . ALA A 1 95 ? 7.678 -5.469 16.884 1.00 91.56 95 ALA A O 1
ATOM 746 N N . TRP A 1 96 ? 6.630 -4.370 15.238 1.00 90.56 96 TRP A N 1
ATOM 747 C CA . TRP A 1 96 ? 6.743 -3.051 15.863 1.00 90.56 96 TRP A CA 1
ATOM 748 C C . TRP A 1 96 ? 6.022 -2.979 17.210 1.00 90.56 96 TRP A C 1
ATOM 750 O O . TRP A 1 96 ? 6.610 -2.503 18.183 1.00 90.56 96 TRP A O 1
ATOM 760 N N . ILE A 1 97 ? 4.794 -3.494 17.307 1.00 89.62 97 ILE A N 1
ATOM 761 C CA . ILE A 1 97 ? 4.026 -3.536 18.560 1.00 89.62 97 ILE A CA 1
ATOM 762 C C . ILE A 1 97 ? 4.782 -4.331 19.630 1.00 89.62 97 ILE A C 1
ATOM 764 O O . ILE A 1 97 ? 4.897 -3.880 20.775 1.00 89.62 97 ILE A O 1
ATOM 768 N N . SER A 1 98 ? 5.337 -5.491 19.263 1.00 87.81 98 SER A N 1
ATOM 769 C CA . SER A 1 98 ? 6.089 -6.334 20.199 1.00 87.81 98 SER A CA 1
ATOM 770 C C . SER A 1 98 ? 7.326 -5.628 20.773 1.00 87.81 98 SER A C 1
ATOM 772 O O . SER A 1 98 ? 7.579 -5.713 21.977 1.00 87.81 98 SER A O 1
ATOM 774 N N . HIS A 1 99 ? 8.049 -4.859 19.953 1.00 87.31 99 HIS A N 1
ATOM 775 C CA . HIS A 1 99 ? 9.227 -4.107 20.385 1.00 87.31 99 HIS A CA 1
ATOM 776 C C . HIS A 1 99 ? 8.865 -2.829 21.158 1.00 87.31 99 HIS A C 1
ATOM 778 O O . HIS A 1 99 ? 9.510 -2.511 22.161 1.00 87.31 99 HIS A O 1
ATOM 784 N N . LEU A 1 100 ? 7.819 -2.105 20.742 1.00 86.69 100 LEU A N 1
ATOM 785 C CA . LEU A 1 100 ? 7.384 -0.863 21.392 1.00 86.69 100 LEU A CA 1
ATOM 786 C C . LEU A 1 100 ? 6.883 -1.089 22.819 1.00 86.69 100 LEU A C 1
ATOM 788 O O . LEU A 1 100 ? 7.124 -0.240 23.677 1.00 86.69 100 LEU A O 1
ATOM 792 N N . ARG A 1 101 ? 6.258 -2.240 23.102 1.00 77.88 101 ARG A N 1
ATOM 793 C CA . ARG A 1 101 ? 5.833 -2.623 24.461 1.00 77.88 101 ARG A CA 1
ATOM 794 C C . ARG A 1 101 ? 6.964 -2.577 25.492 1.00 77.88 101 ARG A C 1
ATOM 796 O O . ARG A 1 101 ? 6.701 -2.287 26.654 1.00 77.88 101 ARG A O 1
ATOM 803 N N . ASN A 1 102 ? 8.202 -2.820 25.064 1.00 81.12 102 ASN A N 1
ATOM 804 C CA . ASN A 1 102 ? 9.383 -2.848 25.928 1.00 81.12 102 ASN A CA 1
ATOM 805 C C . ASN A 1 102 ? 10.229 -1.563 25.843 1.00 81.12 102 ASN A C 1
ATOM 807 O O . ASN A 1 102 ? 11.300 -1.490 26.441 1.00 81.12 102 ASN A O 1
ATOM 811 N N . SER A 1 103 ? 9.771 -0.551 25.099 1.00 83.19 103 SER A N 1
ATOM 812 C CA . SER A 1 103 ? 10.510 0.686 24.838 1.00 83.19 103 SER A CA 1
ATOM 813 C C . SER A 1 103 ? 9.895 1.886 25.573 1.00 83.19 103 SER A C 1
ATOM 815 O O . SER A 1 103 ? 8.669 1.990 25.655 1.00 83.19 103 SER A O 1
ATOM 817 N N . PRO A 1 104 ? 10.702 2.873 26.020 1.00 80.75 104 PRO A N 1
ATOM 818 C CA . PRO A 1 104 ? 10.200 4.152 26.534 1.00 80.75 104 PRO A CA 1
ATOM 819 C C . PRO A 1 104 ? 9.273 4.887 25.550 1.00 80.75 104 PRO A C 1
ATOM 821 O O . PRO A 1 104 ? 8.446 5.699 25.966 1.00 80.75 104 PRO A O 1
ATOM 824 N N . LEU A 1 105 ? 9.393 4.589 24.249 1.00 80.38 105 LEU A N 1
ATOM 825 C CA . LEU A 1 105 ? 8.568 5.163 23.185 1.00 80.38 105 LEU A CA 1
ATOM 826 C C . LEU A 1 105 ? 7.132 4.619 23.159 1.00 80.38 105 LEU A C 1
ATOM 828 O O . LEU A 1 105 ? 6.248 5.296 22.633 1.00 80.38 105 LEU A O 1
ATOM 832 N N . GLY A 1 106 ? 6.867 3.456 23.765 1.00 75.31 106 GLY A N 1
ATOM 833 C CA . GLY A 1 106 ? 5.539 2.829 23.772 1.00 75.31 106 GLY A CA 1
ATOM 834 C C . GLY A 1 106 ? 4.451 3.655 24.471 1.00 75.31 106 GLY A C 1
ATOM 835 O O . GLY A 1 106 ? 3.265 3.390 24.304 1.00 75.31 106 GLY A O 1
ATOM 836 N N . ARG A 1 107 ? 4.833 4.691 25.231 1.00 74.69 107 ARG A N 1
ATOM 837 C CA . ARG A 1 107 ? 3.894 5.656 25.826 1.00 74.69 107 ARG A CA 1
ATOM 838 C C . ARG A 1 107 ? 3.335 6.669 24.826 1.00 74.69 107 ARG A C 1
ATOM 840 O O . ARG A 1 107 ? 2.221 7.142 25.030 1.00 74.69 107 ARG A O 1
ATOM 847 N N . ASN A 1 108 ? 4.089 6.989 23.774 1.00 82.94 108 ASN A N 1
ATOM 848 C CA . ASN A 1 108 ? 3.795 8.117 22.884 1.00 82.94 108 ASN A CA 1
ATOM 849 C C . ASN A 1 108 ? 3.511 7.694 21.437 1.00 82.94 108 ASN A C 1
ATOM 851 O O . ASN A 1 108 ? 3.004 8.500 20.663 1.00 82.94 108 ASN A O 1
ATOM 855 N N . ILE A 1 109 ? 3.842 6.456 21.063 1.00 82.44 109 ILE A N 1
ATOM 856 C CA . ILE A 1 109 ? 3.659 5.930 19.709 1.00 82.44 109 ILE A CA 1
ATOM 857 C C . ILE A 1 109 ? 2.716 4.734 19.777 1.00 82.44 109 ILE A C 1
ATOM 859 O O . ILE A 1 109 ? 2.950 3.797 20.542 1.00 82.44 109 ILE A O 1
ATOM 863 N N . ARG A 1 110 ? 1.660 4.764 18.960 1.00 81.19 110 ARG A N 1
ATOM 864 C CA . ARG A 1 110 ? 0.757 3.632 18.747 1.00 81.19 110 ARG A CA 1
ATOM 865 C C . ARG A 1 110 ? 0.830 3.202 17.295 1.00 81.19 110 ARG A C 1
ATOM 867 O O . ARG A 1 110 ? 0.747 4.038 16.400 1.00 81.19 110 ARG A O 1
ATOM 874 N N . VAL A 1 111 ? 0.975 1.902 17.100 1.00 83.94 111 VAL A N 1
ATOM 875 C CA . VAL A 1 111 ? 0.676 1.250 15.831 1.00 83.94 111 VAL A CA 1
ATOM 876 C C . VAL A 1 111 ? -0.766 0.758 15.968 1.00 83.94 111 VAL A C 1
ATOM 878 O O . VAL A 1 111 ? -1.042 0.097 16.975 1.00 83.94 111 VAL A O 1
ATOM 881 N N . PRO A 1 112 ? -1.681 1.197 15.089 1.00 78.00 112 PRO A N 1
ATOM 882 C CA . PRO A 1 112 ? -3.073 0.766 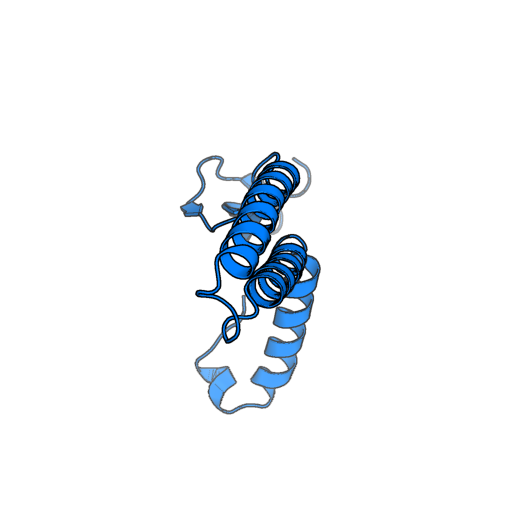15.126 1.00 78.00 112 PRO A CA 1
ATOM 883 C C . PRO A 1 112 ? -3.212 -0.739 14.887 1.00 78.00 112 PRO A C 1
ATOM 885 O O . PRO A 1 112 ? -2.316 -1.321 14.234 1.00 78.00 112 PRO A O 1
#

Radius of gyration: 19.86 Å; chains: 1; bounding box: 51×20×51 Å

Foldseek 3Di:
DQFFPFWDPDFPDDDPFWTWTWTAGPVRDIDIDIGGDPCSVVVLVVVLVVQQVVLVVCCVVVPPPPPNSNVVSVVVSVVVVCVVDCVNVVVVLVVVQVVLVVDPCVVPDDRD

Sequence (112 aa):
SELFASFEEQPFASASIAQVHFATLHTGEEVVVKIQRPGIRRRVAADLQILKRFAQAVELAKLGRRLSAQDVVADFSDNLAEELDFRLEAQSMDAWISHLRNSPLGRNIRVP